Protein AF-A0A7C1Q1D0-F1 (afdb_monomer)

pLDDT: mean 92.56, std 9.44, range [46.84, 98.0]

Nearest PDB structures (foldseek):
  6fuw-assembly1_A  TM=4.292E-01  e=2.688E+00  Homo sapiens
  1dbh-assembly1_A  TM=3.523E-01  e=3.008E+00  Homo sapiens
  1xd4-assembly2_B  TM=3.523E-01  e=3.008E+00  Homo sapiens
  1qwq-assembly1_A  TM=2.875E-01  e=8.283E+00  Bos taurus

Mean predicted aligned error: 4.21 Å

Sequence (86 aa):
MRNRTIQYAIEQETGQVCSQVSGEIAIPILNYDCMQPENGYKLTYRLEKFDIFTTIGMKLKWTRKIPQEIKNQHRKFWGFKPLTNI

Structure (mmCIF, N/CA/C/O backbone):
data_AF-A0A7C1Q1D0-F1
#
_entry.id   AF-A0A7C1Q1D0-F1
#
loop_
_atom_site.group_PDB
_atom_site.id
_atom_site.type_symbol
_atom_site.label_atom_id
_atom_site.label_alt_id
_atom_site.label_comp_id
_atom_site.label_asym_id
_atom_site.label_entity_id
_atom_site.label_seq_id
_atom_site.pdbx_PDB_ins_code
_atom_site.Cartn_x
_atom_site.Cartn_y
_atom_site.Cartn_z
_atom_site.occupancy
_atom_site.B_iso_or_equiv
_atom_site.auth_seq_id
_atom_site.auth_comp_id
_atom_site.auth_asym_id
_atom_site.auth_atom_id
_atom_site.pdbx_PDB_model_num
ATOM 1 N N . MET A 1 1 ? 21.146 -6.276 -14.842 1.00 46.84 1 MET A N 1
ATOM 2 C CA . MET A 1 1 ? 19.746 -5.953 -14.477 1.00 46.84 1 MET A CA 1
ATOM 3 C C . MET A 1 1 ? 19.768 -5.228 -13.138 1.00 46.84 1 MET A C 1
ATOM 5 O O . MET A 1 1 ? 20.377 -5.752 -12.215 1.00 46.84 1 MET A O 1
ATOM 9 N N . ARG A 1 2 ? 19.196 -4.021 -13.015 1.00 52.44 2 ARG A N 1
ATOM 10 C CA . ARG A 1 2 ? 19.057 -3.374 -11.695 1.00 52.44 2 ARG A CA 1
ATOM 11 C C . ARG A 1 2 ? 18.111 -4.232 -10.854 1.00 52.44 2 ARG A C 1
ATOM 13 O O . ARG A 1 2 ? 16.991 -4.479 -11.291 1.00 52.44 2 ARG A O 1
ATOM 20 N N . ASN A 1 3 ? 18.554 -4.688 -9.684 1.00 65.12 3 ASN A N 1
ATOM 21 C CA . ASN A 1 3 ? 17.678 -5.361 -8.728 1.00 65.12 3 ASN A CA 1
ATOM 22 C C . ASN A 1 3 ? 16.543 -4.400 -8.3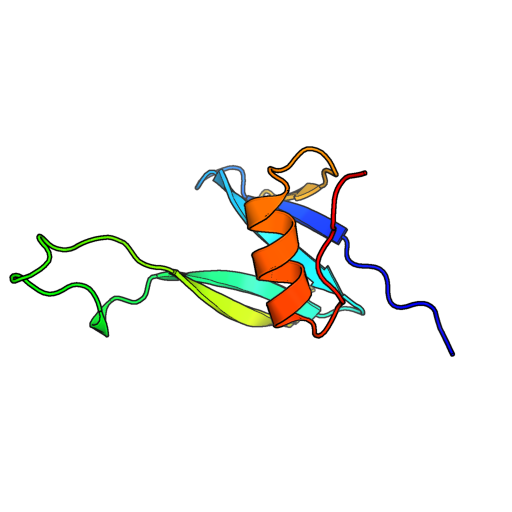55 1.00 65.12 3 ASN A C 1
ATOM 24 O O . ASN A 1 3 ? 16.754 -3.413 -7.651 1.00 65.12 3 ASN A O 1
ATOM 28 N N . ARG A 1 4 ? 15.344 -4.663 -8.880 1.00 86.69 4 ARG A N 1
ATOM 29 C CA . ARG A 1 4 ? 14.121 -3.967 -8.486 1.00 86.69 4 ARG A CA 1
ATOM 30 C C . ARG A 1 4 ? 13.803 -4.403 -7.056 1.00 86.69 4 ARG A C 1
ATOM 32 O O . ARG A 1 4 ? 13.582 -5.584 -6.814 1.00 86.69 4 ARG A O 1
ATOM 39 N N . THR A 1 5 ? 13.807 -3.466 -6.113 1.00 93.00 5 THR A N 1
ATOM 40 C CA . THR A 1 5 ? 13.469 -3.724 -4.705 1.00 93.00 5 THR A CA 1
ATOM 41 C C . THR A 1 5 ? 12.101 -3.134 -4.409 1.00 93.00 5 THR A C 1
ATOM 43 O O . THR A 1 5 ? 11.824 -2.005 -4.803 1.00 93.00 5 THR A O 1
ATOM 46 N N . ILE A 1 6 ? 11.263 -3.894 -3.706 1.00 96.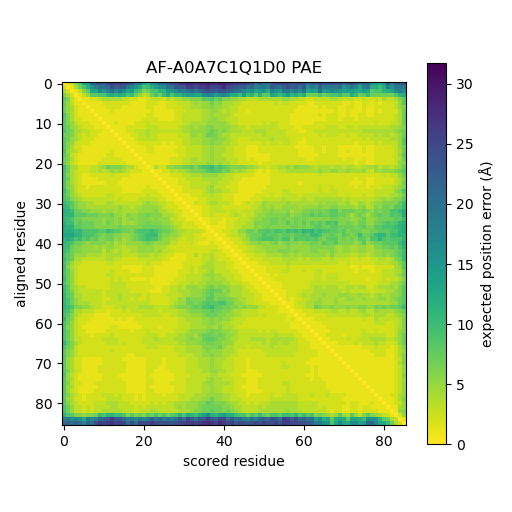56 6 ILE A N 1
ATOM 47 C CA . ILE A 1 6 ? 9.985 -3.410 -3.189 1.00 96.56 6 ILE A CA 1
ATOM 48 C C . ILE A 1 6 ? 10.178 -2.815 -1.794 1.00 96.56 6 ILE A C 1
ATOM 50 O O . ILE A 1 6 ? 10.739 -3.458 -0.902 1.00 96.56 6 ILE A O 1
ATOM 54 N N . GLN A 1 7 ? 9.717 -1.583 -1.612 1.00 97.19 7 GLN A N 1
ATOM 55 C CA . GLN A 1 7 ? 9.642 -0.910 -0.316 1.00 97.19 7 GLN A CA 1
ATOM 56 C C . GLN A 1 7 ? 8.179 -0.800 0.102 1.00 97.19 7 GLN A C 1
ATOM 58 O O . GLN A 1 7 ? 7.305 -0.728 -0.756 1.00 97.19 7 GLN A O 1
ATOM 63 N N . TYR A 1 8 ? 7.909 -0.795 1.405 1.00 98.00 8 TYR A N 1
ATOM 64 C CA . TYR A 1 8 ? 6.549 -0.704 1.932 1.00 98.00 8 TYR A CA 1
ATOM 65 C C . TYR A 1 8 ? 6.424 0.478 2.881 1.00 98.00 8 TYR A C 1
ATOM 67 O O . TYR A 1 8 ? 7.359 0.788 3.626 1.00 98.00 8 TYR A O 1
ATOM 75 N N . ALA A 1 9 ? 5.249 1.089 2.882 1.00 97.75 9 ALA A N 1
ATOM 76 C CA . ALA A 1 9 ? 4.872 2.138 3.810 1.00 97.75 9 ALA A CA 1
ATOM 77 C C . ALA A 1 9 ? 3.473 1.872 4.360 1.00 97.75 9 ALA A C 1
ATOM 79 O O . ALA A 1 9 ? 2.676 1.179 3.733 1.00 97.75 9 ALA A O 1
ATOM 80 N N . ILE A 1 10 ? 3.193 2.424 5.534 1.00 97.81 10 ILE A N 1
ATOM 81 C CA . ILE A 1 10 ? 1.848 2.517 6.095 1.00 97.81 10 ILE A CA 1
ATOM 82 C C . ILE A 1 10 ? 1.423 3.978 5.983 1.00 97.81 10 ILE A C 1
ATOM 84 O O . ILE A 1 10 ? 2.147 4.855 6.460 1.00 97.81 10 ILE A O 1
ATOM 88 N N . GLU A 1 11 ? 0.285 4.234 5.352 1.00 95.81 11 GLU A N 1
ATOM 89 C CA . GLU A 1 11 ? -0.371 5.538 5.383 1.00 95.81 11 GLU A CA 1
ATOM 90 C C . GLU A 1 11 ? -0.982 5.724 6.780 1.00 95.81 11 GLU A C 1
ATOM 92 O O . GLU A 1 11 ? -1.698 4.858 7.281 1.00 95.81 11 GLU A O 1
ATOM 97 N N . GLN A 1 12 ? -0.581 6.786 7.475 1.00 95.38 12 GLN A N 1
ATOM 98 C CA . GLN A 1 12 ? -0.808 6.916 8.913 1.00 95.38 12 GLN A CA 1
ATOM 99 C C . GLN A 1 12 ? -2.248 7.275 9.286 1.00 95.38 12 GLN A C 1
ATOM 101 O O . GLN A 1 12 ? -2.621 7.037 10.433 1.00 95.38 12 GLN A O 1
ATOM 106 N N . GLU A 1 13 ? -3.042 7.832 8.373 1.00 94.12 13 GLU A N 1
ATOM 107 C CA . GLU A 1 13 ? -4.422 8.243 8.658 1.00 94.12 13 GLU A CA 1
ATOM 108 C C . GLU A 1 13 ? -5.411 7.077 8.508 1.00 94.12 13 GLU A C 1
ATOM 110 O O . GLU A 1 13 ? -6.331 6.926 9.308 1.00 94.12 13 GLU A O 1
ATOM 115 N N . THR A 1 14 ? -5.179 6.201 7.536 1.00 92.50 14 THR A N 1
ATOM 116 C CA . THR A 1 14 ? -6.033 5.053 7.194 1.00 92.50 14 THR A CA 1
ATOM 117 C C . THR A 1 14 ? -5.473 3.718 7.682 1.00 92.50 14 THR A C 1
ATOM 119 O O . THR A 1 14 ? -6.190 2.719 7.722 1.00 92.50 14 THR A O 1
ATOM 122 N N . GLY A 1 15 ? -4.180 3.661 8.018 1.00 94.12 15 GLY A N 1
ATOM 123 C CA . GLY A 1 15 ? -3.473 2.419 8.339 1.00 94.12 15 GLY A CA 1
ATOM 124 C C . GLY A 1 15 ? -3.227 1.513 7.127 1.00 94.12 15 GLY A C 1
ATOM 125 O O . GLY A 1 15 ? -2.756 0.384 7.288 1.00 94.12 15 GLY A O 1
ATOM 126 N N . GLN A 1 16 ? -3.538 1.980 5.917 1.00 95.31 16 GLN A N 1
ATOM 127 C CA . GLN A 1 16 ? -3.397 1.200 4.696 1.00 95.31 16 GLN A CA 1
ATOM 128 C C . GLN A 1 16 ? -1.929 0.999 4.318 1.00 95.31 16 GLN A C 1
ATOM 130 O O . GLN A 1 16 ? -1.077 1.865 4.520 1.00 95.31 16 GLN A O 1
ATOM 135 N N . VAL A 1 17 ? -1.626 -0.166 3.747 1.00 97.62 17 VAL A N 1
ATOM 136 C CA . VAL A 1 17 ? -0.277 -0.486 3.282 1.00 97.62 17 VAL A CA 1
ATOM 137 C C . VAL A 1 17 ? -0.124 -0.068 1.825 1.00 97.62 17 VAL A C 1
ATOM 139 O O . VAL A 1 17 ? -0.882 -0.499 0.962 1.00 97.62 17 VAL A O 1
ATOM 142 N N . CYS A 1 18 ? 0.912 0.718 1.555 1.00 97.62 18 CYS A N 1
ATOM 143 C CA . CYS A 1 18 ? 1.363 1.075 0.218 1.00 97.62 18 CYS A CA 1
ATOM 144 C C . CYS A 1 18 ? 2.698 0.383 -0.080 1.00 97.62 18 CYS A C 1
ATOM 146 O O . CYS A 1 18 ? 3.436 -0.026 0.824 1.00 97.62 18 CYS A O 1
ATOM 148 N N . SER A 1 19 ? 3.058 0.280 -1.358 1.00 97.94 19 SER A N 1
ATOM 149 C CA . SER A 1 19 ? 4.375 -0.242 -1.746 1.00 97.94 19 SER A CA 1
ATOM 150 C C . SER A 1 19 ? 4.955 0.477 -2.947 1.00 97.94 19 SER A C 1
ATOM 152 O O . SER A 1 19 ? 4.217 0.744 -3.884 1.00 97.94 19 SER A O 1
ATOM 154 N N . GLN A 1 20 ? 6.261 0.705 -2.963 1.00 97.25 20 GLN A N 1
ATOM 155 C CA . GLN A 1 20 ? 6.956 1.410 -4.034 1.00 97.25 20 GLN A CA 1
ATOM 156 C C . GLN A 1 20 ? 7.943 0.498 -4.757 1.00 97.25 20 GLN A C 1
ATOM 158 O O . GLN A 1 20 ? 8.664 -0.284 -4.125 1.00 97.25 20 GLN A O 1
ATOM 163 N N . VAL A 1 21 ? 8.003 0.650 -6.082 1.00 96.88 21 VAL A N 1
ATOM 164 C CA . VAL A 1 21 ? 9.009 0.043 -6.958 1.00 96.88 21 VAL A CA 1
ATOM 165 C C . VAL A 1 21 ? 9.398 1.057 -8.040 1.00 96.88 21 VAL A C 1
ATOM 167 O O . VAL A 1 21 ? 8.566 1.477 -8.829 1.00 96.88 21 VAL A O 1
ATOM 170 N N . SER A 1 22 ? 10.683 1.416 -8.132 1.00 92.31 22 SER A N 1
ATOM 171 C CA . SER A 1 22 ? 11.240 2.213 -9.248 1.00 92.31 22 SER A CA 1
ATOM 172 C C . SER A 1 22 ? 10.529 3.547 -9.553 1.00 92.31 22 SER A C 1
ATOM 174 O O . SER A 1 22 ? 10.363 3.881 -10.719 1.00 92.31 22 SER A O 1
ATOM 176 N N . GLY A 1 23 ? 10.140 4.316 -8.532 1.00 92.06 23 GLY A N 1
ATOM 177 C CA . GLY A 1 23 ? 9.462 5.609 -8.729 1.00 92.06 23 GLY A CA 1
ATOM 178 C C . GLY A 1 23 ? 7.950 5.506 -8.951 1.00 92.06 23 GLY A C 1
ATOM 179 O O . GLY A 1 23 ? 7.283 6.527 -9.020 1.00 92.06 23 GLY A O 1
ATOM 180 N N . GLU A 1 24 ? 7.398 4.295 -8.979 1.00 97.12 24 GLU A N 1
ATOM 181 C CA . GLU A 1 24 ? 5.956 4.055 -8.954 1.00 97.12 24 GLU A CA 1
ATOM 182 C C . GLU A 1 24 ? 5.534 3.606 -7.549 1.00 97.12 24 GLU A C 1
ATOM 184 O O . GLU A 1 24 ? 6.288 2.906 -6.858 1.00 97.12 24 GLU A O 1
ATOM 189 N N . ILE A 1 25 ? 4.314 3.950 -7.142 1.00 97.69 25 ILE A N 1
ATOM 190 C CA . ILE A 1 25 ? 3.695 3.482 -5.902 1.00 97.69 25 ILE A CA 1
ATOM 191 C C . ILE A 1 25 ? 2.393 2.732 -6.187 1.00 97.69 25 ILE A C 1
ATOM 193 O O . ILE A 1 25 ? 1.627 3.094 -7.071 1.00 97.69 25 ILE A O 1
ATOM 197 N N . ALA A 1 26 ? 2.154 1.665 -5.430 1.00 97.94 26 ALA A N 1
ATOM 198 C CA . ALA A 1 26 ? 0.901 0.938 -5.386 1.00 97.94 26 ALA A CA 1
ATOM 199 C C . ALA A 1 26 ? 0.145 1.365 -4.135 1.00 97.94 26 ALA A C 1
ATOM 201 O O . ALA A 1 26 ? 0.662 1.182 -3.024 1.00 97.94 26 ALA A O 1
ATOM 202 N N . ILE A 1 27 ? -1.053 1.904 -4.335 1.00 96.38 27 ILE A N 1
ATOM 203 C CA . ILE A 1 27 ? -1.942 2.391 -3.280 1.00 96.38 27 ILE A CA 1
ATOM 204 C C . ILE A 1 27 ? -3.230 1.556 -3.323 1.00 96.38 27 ILE A C 1
ATOM 206 O O . ILE A 1 27 ? -3.716 1.253 -4.417 1.00 96.38 27 ILE A O 1
ATOM 210 N N . PRO A 1 28 ? -3.775 1.139 -2.170 1.00 96.00 28 PRO A N 1
ATOM 211 C CA . PRO A 1 28 ? -5.074 0.485 -2.116 1.00 96.00 28 PRO A CA 1
ATOM 212 C C . PRO A 1 28 ? -6.201 1.491 -2.368 1.00 96.00 28 PRO A C 1
ATOM 214 O O . PRO A 1 28 ? -6.352 2.478 -1.656 1.00 96.00 28 PRO A O 1
ATOM 217 N N . ILE A 1 29 ? -7.018 1.205 -3.375 1.00 94.19 29 ILE A N 1
ATOM 218 C CA . ILE A 1 29 ? -8.201 1.970 -3.757 1.00 94.19 29 ILE A CA 1
ATOM 219 C C . ILE A 1 29 ? -9.436 1.151 -3.400 1.00 94.19 29 ILE A C 1
ATOM 221 O O . ILE A 1 29 ? -9.502 -0.050 -3.682 1.00 94.19 29 ILE A O 1
ATOM 225 N N . LEU A 1 30 ? -10.404 1.793 -2.747 1.00 93.50 30 LEU A N 1
ATOM 226 C CA . LEU A 1 30 ? -11.664 1.159 -2.375 1.00 93.50 30 LEU A CA 1
ATOM 227 C C . LEU A 1 30 ? -12.479 0.831 -3.635 1.00 93.50 30 LEU A C 1
ATOM 229 O O . LEU A 1 30 ? -12.702 1.687 -4.489 1.00 93.50 30 LEU A O 1
ATOM 233 N N . ASN A 1 31 ? -12.943 -0.411 -3.743 1.00 93.25 31 ASN A N 1
ATOM 234 C CA . ASN A 1 31 ? -13.787 -0.865 -4.844 1.00 93.25 31 ASN A CA 1
ATOM 235 C C . ASN A 1 31 ? -15.258 -0.590 -4.530 1.00 93.25 31 ASN A C 1
ATOM 237 O O . ASN A 1 31 ? -15.980 -1.503 -4.125 1.00 93.25 31 ASN A O 1
ATOM 241 N N . TYR A 1 32 ? -15.702 0.651 -4.731 1.00 90.38 32 TYR A N 1
ATOM 242 C CA . TYR A 1 32 ? -17.105 1.028 -4.521 1.00 90.38 32 TYR A CA 1
ATOM 243 C C . TYR A 1 32 ? -18.073 0.150 -5.324 1.00 90.38 32 TYR A C 1
ATOM 245 O O . TYR A 1 32 ? -19.071 -0.306 -4.779 1.00 90.38 32 TYR A O 1
ATOM 253 N N . ASP A 1 33 ? -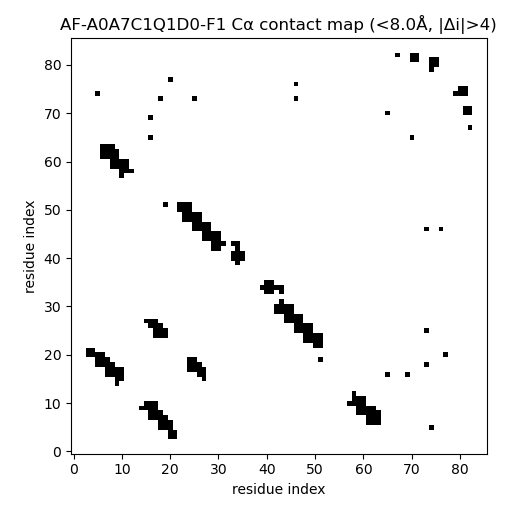17.725 -0.198 -6.564 1.00 89.69 33 ASP A N 1
ATOM 254 C CA . ASP A 1 33 ? -18.568 -1.041 -7.427 1.00 89.69 33 ASP A CA 1
ATOM 255 C C . ASP A 1 33 ? -18.778 -2.461 -6.872 1.00 89.69 33 ASP A C 1
ATOM 257 O O . ASP A 1 33 ? -19.748 -3.136 -7.208 1.00 89.69 33 ASP A O 1
ATOM 261 N N . CYS A 1 34 ? -17.880 -2.936 -6.006 1.00 89.25 34 CYS A N 1
ATOM 262 C CA . CYS A 1 34 ? -17.990 -4.248 -5.367 1.00 89.25 34 CYS A CA 1
ATOM 263 C C . CYS A 1 34 ? -18.735 -4.201 -4.022 1.00 89.25 34 CYS A C 1
ATOM 265 O O . CYS A 1 34 ? -18.953 -5.251 -3.409 1.00 89.25 34 CYS A O 1
ATOM 267 N N . MET A 1 35 ? -19.110 -3.013 -3.542 1.00 92.31 35 MET A N 1
ATOM 268 C CA . MET A 1 35 ? -19.887 -2.834 -2.317 1.00 92.31 35 MET A CA 1
ATOM 269 C C . MET A 1 35 ? -21.372 -2.945 -2.653 1.00 92.31 35 MET A C 1
ATOM 271 O O . MET A 1 35 ? -22.002 -1.977 -3.064 1.00 92.31 35 MET A O 1
ATOM 275 N N . GLN A 1 36 ? -21.918 -4.146 -2.490 1.00 91.25 36 GLN A N 1
ATOM 276 C CA . GLN A 1 36 ? -23.289 -4.469 -2.877 1.00 91.25 36 GLN A CA 1
ATOM 277 C C . GLN A 1 36 ? -24.112 -4.885 -1.643 1.00 91.25 36 GLN A C 1
ATOM 279 O O . GLN A 1 36 ? -23.535 -5.411 -0.681 1.00 91.25 36 GLN A O 1
ATOM 284 N N . PRO A 1 37 ? -25.444 -4.680 -1.627 1.00 93.88 37 PRO A N 1
A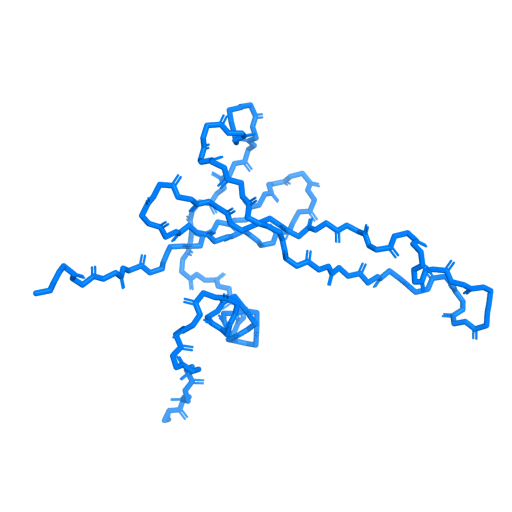TOM 285 C CA . PRO A 1 37 ? -26.286 -5.056 -0.490 1.00 93.88 37 PRO A CA 1
ATOM 286 C C . PRO A 1 37 ? -26.150 -6.535 -0.092 1.00 93.88 37 PRO A C 1
ATOM 288 O O . PRO A 1 37 ? -26.152 -6.863 1.093 1.00 93.88 37 PRO A O 1
ATOM 291 N N . GLU A 1 38 ? -25.954 -7.427 -1.066 1.00 94.62 38 GLU A N 1
ATOM 292 C CA . GLU A 1 38 ? -25.896 -8.883 -0.879 1.00 94.62 38 GLU A CA 1
ATOM 293 C C . GLU A 1 38 ? -24.674 -9.334 -0.070 1.00 94.62 38 GLU A C 1
ATOM 295 O O . GLU A 1 38 ? -24.699 -10.399 0.545 1.00 94.62 38 GLU A O 1
ATOM 300 N N . ASN A 1 39 ? -23.600 -8.537 -0.051 1.00 91.25 39 ASN A N 1
ATOM 301 C CA . ASN A 1 39 ? -22.397 -8.821 0.735 1.00 91.25 39 ASN A CA 1
ATOM 302 C C . ASN A 1 39 ? -22.288 -7.968 2.008 1.00 91.25 39 ASN A C 1
ATOM 304 O O . ASN A 1 39 ? -21.229 -7.949 2.640 1.00 91.25 39 ASN A O 1
ATOM 308 N N . GLY A 1 40 ? -23.366 -7.264 2.374 1.00 92.94 40 GLY A N 1
ATOM 309 C CA . GLY A 1 40 ? -23.389 -6.363 3.522 1.00 92.94 40 GLY A CA 1
ATOM 310 C C . GLY A 1 40 ? -22.459 -5.161 3.357 1.00 92.94 40 GLY A C 1
ATOM 311 O O . GLY A 1 40 ? -21.898 -4.699 4.348 1.00 92.94 40 GLY A O 1
ATOM 312 N N . TYR A 1 41 ? -22.259 -4.683 2.121 1.00 91.75 41 TYR A N 1
ATOM 313 C CA . TYR A 1 41 ? -21.348 -3.579 1.791 1.00 91.75 41 TYR A CA 1
ATOM 314 C C . TYR A 1 41 ? -19.904 -3.826 2.243 1.00 91.75 41 TYR A C 1
ATOM 316 O O . TYR A 1 41 ? -19.218 -2.933 2.750 1.00 91.75 41 TYR A O 1
ATOM 324 N N . LYS A 1 42 ? -19.422 -5.059 2.067 1.00 93.31 42 LYS A N 1
ATOM 325 C CA . LYS A 1 42 ? -18.066 -5.444 2.460 1.00 93.31 42 LYS A CA 1
ATOM 326 C C . LYS A 1 42 ? -17.028 -4.556 1.766 1.00 93.31 42 LYS A C 1
ATOM 328 O O . LYS A 1 42 ? -16.937 -4.527 0.540 1.00 93.31 42 LYS A O 1
ATOM 333 N N . LEU A 1 43 ? -16.187 -3.895 2.563 1.00 91.00 43 LEU A N 1
ATOM 334 C CA . LEU A 1 43 ? -15.070 -3.095 2.060 1.00 91.00 43 LEU A CA 1
ATOM 335 C C . LEU A 1 43 ? -14.045 -4.008 1.383 1.00 91.00 43 LEU A C 1
ATOM 337 O O . LEU A 1 43 ? -13.463 -4.897 2.011 1.00 91.00 43 LEU A O 1
ATOM 341 N N . THR A 1 44 ? -13.817 -3.782 0.094 1.00 91.50 44 THR A N 1
ATOM 342 C CA . THR A 1 44 ? -12.788 -4.481 -0.677 1.00 91.50 44 THR A CA 1
ATOM 343 C C . THR A 1 44 ? -11.896 -3.466 -1.367 1.00 91.50 44 THR A C 1
ATOM 345 O O . THR A 1 44 ? -12.359 -2.413 -1.796 1.00 91.50 44 THR A O 1
ATOM 348 N N . TYR A 1 45 ? -10.609 -3.780 -1.467 1.00 92.56 45 TYR A N 1
ATOM 349 C CA . TYR A 1 45 ? -9.614 -2.881 -2.035 1.00 92.56 45 TYR A CA 1
ATOM 350 C C . TYR A 1 45 ? -8.909 -3.557 -3.202 1.00 92.56 45 TYR A C 1
ATOM 352 O O . TYR A 1 45 ? -8.637 -4.760 -3.163 1.00 92.56 45 TYR A O 1
ATOM 360 N N . ARG A 1 46 ? -8.579 -2.774 -4.226 1.00 94.69 46 ARG A N 1
ATOM 361 C CA . ARG A 1 46 ? -7.631 -3.159 -5.277 1.00 94.69 46 ARG A CA 1
ATOM 362 C C . ARG A 1 46 ? -6.388 -2.291 -5.180 1.00 94.69 46 ARG A C 1
ATOM 364 O O . ARG A 1 46 ? -6.461 -1.160 -4.721 1.00 94.69 46 ARG A O 1
ATOM 371 N N . LEU A 1 47 ? -5.249 -2.809 -5.620 1.00 97.12 47 LEU A N 1
ATOM 372 C CA . LEU A 1 47 ? -4.044 -1.997 -5.758 1.00 97.12 47 LEU A CA 1
ATOM 373 C C . LEU A 1 47 ? -4.060 -1.302 -7.118 1.00 97.12 47 LEU A C 1
ATOM 375 O O . LEU A 1 47 ? -4.316 -1.947 -8.134 1.00 97.12 47 LEU A O 1
ATOM 379 N N . GLU A 1 48 ? -3.748 -0.012 -7.133 1.00 97.12 48 GLU A N 1
ATOM 380 C CA . GLU A 1 48 ? -3.534 0.762 -8.356 1.00 97.12 48 GLU A CA 1
ATOM 381 C C . GLU A 1 48 ? -2.151 1.402 -8.353 1.00 97.12 48 GLU A C 1
ATOM 383 O O . GLU A 1 48 ? -1.608 1.719 -7.292 1.00 97.12 48 GLU A O 1
ATOM 388 N N . LYS A 1 49 ? -1.569 1.548 -9.549 1.00 97.44 49 LYS A N 1
ATOM 389 C CA . LYS A 1 49 ? -0.264 2.18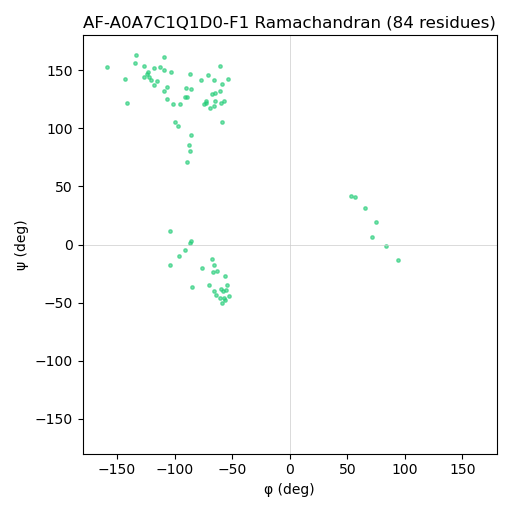4 -9.734 1.00 97.44 49 LYS A CA 1
ATOM 390 C C . LYS A 1 49 ? -0.432 3.673 -9.960 1.00 97.44 49 LYS A C 1
ATOM 392 O O . LYS A 1 49 ? -1.207 4.084 -10.817 1.00 97.44 49 LYS A O 1
ATOM 397 N N . PHE A 1 50 ? 0.400 4.436 -9.276 1.00 96.75 50 PHE A N 1
ATOM 398 C CA . PHE A 1 50 ? 0.549 5.867 -9.459 1.00 96.75 50 PHE A CA 1
ATOM 399 C C . PHE A 1 50 ? 2.032 6.230 -9.529 1.00 96.75 50 PHE A C 1
ATOM 401 O O . PHE A 1 50 ? 2.902 5.456 -9.115 1.00 96.75 50 PHE A O 1
ATOM 408 N N . ASP A 1 51 ? 2.318 7.421 -10.040 1.00 96.56 51 ASP A N 1
ATOM 409 C CA . ASP A 1 51 ? 3.635 8.029 -9.890 1.00 96.56 51 ASP A CA 1
ATOM 410 C C . ASP A 1 51 ? 3.893 8.342 -8.403 1.00 96.56 51 ASP A C 1
ATOM 412 O O . ASP A 1 51 ? 2.981 8.751 -7.690 1.00 96.56 51 ASP A O 1
ATOM 416 N N . ILE A 1 52 ? 5.118 8.158 -7.902 1.00 93.56 52 ILE A N 1
ATOM 417 C CA . ILE A 1 52 ? 5.447 8.440 -6.495 1.00 93.56 52 ILE A CA 1
ATOM 418 C C . ILE A 1 52 ? 5.127 9.886 -6.081 1.00 93.56 52 ILE A C 1
ATOM 420 O O . ILE A 1 52 ? 4.834 10.133 -4.915 1.00 93.56 52 ILE A O 1
ATOM 424 N N . PHE A 1 53 ? 5.128 10.848 -7.007 1.00 94.12 53 PHE A N 1
ATOM 425 C CA . PHE A 1 53 ? 4.770 12.233 -6.706 1.00 94.12 53 PHE A CA 1
ATOM 426 C C . PHE A 1 53 ? 3.299 12.403 -6.302 1.00 94.12 53 PHE A C 1
ATOM 428 O O . PHE A 1 53 ? 2.973 13.389 -5.641 1.00 94.12 53 PHE A O 1
ATOM 435 N N . THR A 1 54 ? 2.414 11.438 -6.584 1.00 91.62 54 THR A N 1
ATOM 436 C CA . THR A 1 54 ? 1.032 11.484 -6.073 1.00 91.62 54 THR A CA 1
ATOM 437 C C . THR A 1 54 ? 0.957 11.325 -4.557 1.00 91.62 54 THR A C 1
ATOM 439 O O . THR A 1 54 ? -0.087 11.599 -3.974 1.00 91.62 54 THR A O 1
ATOM 442 N N . THR A 1 55 ? 2.045 10.910 -3.893 1.00 90.75 55 THR A N 1
ATOM 443 C CA . THR A 1 55 ? 2.088 10.797 -2.429 1.00 90.75 55 THR A CA 1
ATOM 444 C C . THR A 1 55 ? 2.486 12.085 -1.723 1.00 90.75 55 THR A C 1
ATOM 446 O O . THR A 1 55 ? 2.627 12.085 -0.499 1.00 90.75 55 THR A O 1
ATOM 449 N N . ILE A 1 56 ? 2.732 13.176 -2.453 1.00 91.62 56 ILE A N 1
ATOM 450 C CA . ILE A 1 56 ? 3.029 14.474 -1.841 1.00 91.62 56 ILE A CA 1
ATOM 451 C C . ILE A 1 56 ? 1.832 14.885 -0.972 1.00 91.62 56 ILE A C 1
ATOM 453 O O . ILE A 1 56 ? 0.706 14.972 -1.448 1.00 91.62 56 ILE A O 1
ATOM 457 N N . GLY A 1 57 ? 2.083 15.113 0.319 1.00 91.31 57 GLY A N 1
ATOM 458 C CA . GLY A 1 57 ? 1.049 15.426 1.312 1.00 91.31 57 GLY A CA 1
ATOM 459 C C . GLY A 1 57 ? 0.516 14.218 2.091 1.00 91.31 57 GLY A C 1
ATOM 460 O O . GLY A 1 57 ? -0.095 14.410 3.139 1.00 91.31 57 GLY A O 1
ATOM 461 N N . MET A 1 58 ? 0.800 12.983 1.661 1.00 93.88 58 MET A N 1
ATOM 462 C CA . MET A 1 58 ? 0.454 11.783 2.430 1.00 93.88 58 MET A CA 1
ATOM 463 C C . MET A 1 58 ? 1.430 11.568 3.592 1.00 93.88 58 MET A C 1
ATOM 465 O O . MET A 1 58 ? 2.648 11.715 3.448 1.00 93.88 58 MET A O 1
ATOM 469 N N . LYS A 1 59 ? 0.916 11.126 4.743 1.00 96.62 59 LYS A N 1
ATOM 470 C CA . LYS A 1 59 ? 1.739 10.753 5.901 1.00 96.62 59 LYS A CA 1
ATOM 471 C C . LYS A 1 59 ? 2.148 9.288 5.796 1.00 96.62 59 LYS A C 1
ATOM 473 O O . LYS A 1 59 ? 1.491 8.401 6.331 1.00 96.62 59 LYS A O 1
ATOM 478 N N . LEU A 1 60 ? 3.238 9.021 5.079 1.00 96.50 60 LEU A N 1
ATOM 479 C CA . LEU A 1 60 ? 3.747 7.663 4.873 1.00 96.50 60 LEU A CA 1
ATOM 480 C C . LEU A 1 60 ? 4.836 7.294 5.888 1.00 96.50 60 LEU A C 1
ATOM 482 O O . LEU A 1 60 ? 5.913 7.888 5.924 1.00 96.50 60 LEU A O 1
ATOM 486 N N . LYS A 1 61 ? 4.599 6.229 6.658 1.00 97.56 61 LYS A N 1
ATOM 487 C CA . LYS A 1 61 ? 5.606 5.593 7.514 1.00 97.56 61 LYS A CA 1
ATOM 488 C C . LYS A 1 61 ? 6.216 4.382 6.813 1.00 97.56 61 LYS A C 1
ATOM 490 O O . LYS A 1 61 ? 5.634 3.298 6.808 1.00 97.56 61 LYS A O 1
ATOM 495 N N . TRP A 1 62 ? 7.420 4.541 6.270 1.00 96.75 62 TRP A N 1
ATOM 496 C CA . TRP A 1 62 ? 8.177 3.449 5.650 1.00 96.75 62 TRP A CA 1
ATOM 497 C C . TRP A 1 62 ? 8.572 2.378 6.669 1.00 96.75 62 TRP A C 1
ATOM 499 O O . TRP A 1 62 ? 9.104 2.673 7.740 1.00 96.75 62 TRP A O 1
ATOM 509 N N . THR A 1 63 ? 8.311 1.110 6.353 1.00 97.50 63 THR A N 1
ATOM 510 C CA . THR A 1 63 ? 8.553 0.001 7.281 1.00 97.50 63 THR A CA 1
ATOM 511 C C . THR A 1 63 ? 8.690 -1.339 6.564 1.00 97.50 63 THR A C 1
ATOM 513 O O . THR A 1 63 ? 8.114 -1.579 5.510 1.00 97.50 63 THR A O 1
ATOM 516 N N . ARG A 1 64 ? 9.436 -2.268 7.170 1.00 95.12 64 ARG A N 1
ATOM 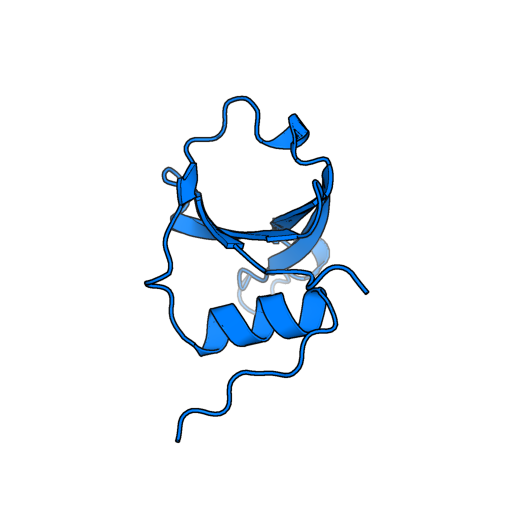517 C CA . ARG A 1 64 ? 9.462 -3.689 6.768 1.00 95.12 64 ARG A CA 1
ATOM 518 C C . ARG A 1 64 ? 8.508 -4.552 7.602 1.00 95.12 64 ARG A C 1
ATOM 520 O O . ARG A 1 64 ? 8.316 -5.728 7.282 1.00 95.12 64 ARG A O 1
ATOM 527 N N . LYS A 1 65 ? 7.948 -3.991 8.678 1.00 94.81 65 LYS A N 1
ATOM 528 C CA . LYS A 1 65 ? 7.096 -4.672 9.661 1.00 94.81 65 LYS A CA 1
ATOM 529 C C . LYS A 1 65 ? 5.627 -4.595 9.234 1.00 94.81 65 LYS A C 1
ATOM 531 O O . LYS A 1 65 ? 4.850 -3.857 9.823 1.00 94.81 65 LYS A O 1
ATOM 536 N N . ILE A 1 66 ? 5.283 -5.339 8.188 1.00 95.19 66 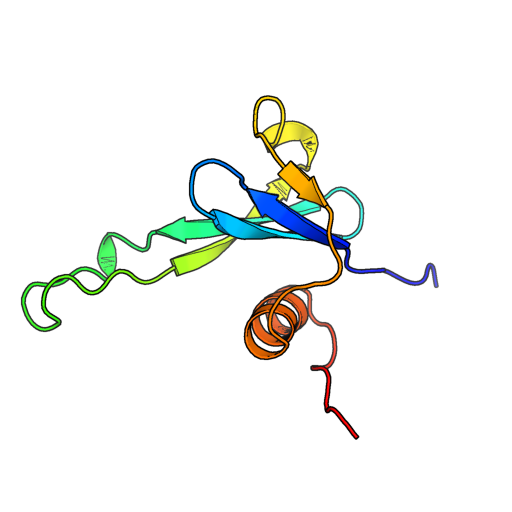ILE A N 1
ATOM 537 C CA . ILE A 1 66 ? 3.899 -5.576 7.755 1.00 95.19 66 ILE A CA 1
ATOM 538 C C . ILE A 1 66 ? 3.659 -7.090 7.634 1.00 95.19 66 ILE A C 1
ATOM 540 O O . ILE A 1 66 ? 4.635 -7.822 7.397 1.00 95.19 66 ILE A O 1
ATOM 544 N N . PRO A 1 67 ? 2.410 -7.570 7.785 1.00 95.12 67 PRO A N 1
ATOM 545 C CA . PRO A 1 67 ? 2.084 -8.986 7.649 1.00 95.12 67 PRO A CA 1
ATOM 546 C C . PRO A 1 67 ? 2.561 -9.566 6.315 1.00 95.12 67 PRO A C 1
ATOM 548 O O . PRO A 1 67 ? 2.494 -8.907 5.274 1.00 95.12 67 PRO A O 1
ATOM 551 N N . GLN A 1 68 ? 3.042 -10.812 6.335 1.00 95.50 68 GLN A N 1
ATOM 552 C CA . GLN A 1 68 ? 3.529 -11.480 5.125 1.00 95.50 68 GLN A CA 1
ATOM 553 C C . GLN A 1 68 ? 2.449 -11.593 4.051 1.00 95.50 68 GLN A C 1
ATOM 555 O O . GLN A 1 68 ? 2.747 -11.424 2.873 1.00 95.50 68 GLN A O 1
ATOM 560 N N . GLU A 1 69 ? 1.208 -11.862 4.445 1.00 95.62 69 GLU A N 1
ATOM 561 C CA . GLU A 1 69 ? 0.090 -11.951 3.511 1.00 95.62 69 GLU A CA 1
ATOM 562 C C . GLU A 1 69 ? -0.048 -10.664 2.687 1.00 95.62 69 GLU A C 1
ATOM 564 O O . GLU A 1 69 ? -0.055 -10.717 1.457 1.00 95.62 69 GLU A O 1
ATOM 569 N N . ILE A 1 70 ? -0.008 -9.502 3.347 1.00 96.00 70 ILE A N 1
ATOM 570 C CA . ILE A 1 70 ? -0.045 -8.201 2.672 1.00 96.00 70 ILE A CA 1
ATOM 571 C C . ILE A 1 70 ? 1.200 -8.005 1.799 1.00 96.00 70 ILE A C 1
ATOM 573 O O . ILE A 1 70 ? 1.079 -7.620 0.636 1.00 96.00 70 ILE A O 1
ATOM 577 N N . LYS A 1 71 ? 2.406 -8.354 2.281 1.00 96.75 71 LYS A N 1
ATOM 578 C CA . LYS A 1 71 ? 3.613 -8.334 1.424 1.00 96.75 71 LYS A CA 1
ATOM 579 C C . LYS A 1 71 ? 3.394 -9.138 0.151 1.00 96.75 71 LYS A C 1
ATOM 581 O O . LYS A 1 71 ? 3.767 -8.682 -0.922 1.00 96.75 71 LYS A O 1
ATOM 586 N N . ASN A 1 72 ? 2.796 -10.318 0.254 1.00 97.12 72 ASN A N 1
ATOM 587 C CA . ASN A 1 72 ? 2.582 -11.207 -0.879 1.00 97.12 72 ASN A CA 1
ATOM 588 C C . ASN A 1 72 ? 1.530 -10.675 -1.855 1.00 97.12 72 ASN A C 1
ATOM 590 O O . ASN A 1 72 ? 1.733 -10.813 -3.061 1.00 97.12 72 ASN A O 1
ATOM 594 N N . GLN A 1 73 ? 0.482 -10.002 -1.374 1.00 96.62 73 GLN A N 1
ATOM 595 C CA . GLN A 1 73 ? -0.475 -9.290 -2.231 1.00 96.62 73 GLN A CA 1
ATOM 596 C C . GLN A 1 73 ? 0.229 -8.213 -3.071 1.00 96.62 73 GLN A C 1
ATOM 598 O O . GLN A 1 73 ? 0.136 -8.220 -4.300 1.00 96.62 73 GLN A O 1
ATOM 603 N N . HIS A 1 74 ? 1.026 -7.354 -2.433 1.00 97.56 74 HIS A N 1
ATOM 604 C CA . HIS A 1 74 ? 1.796 -6.317 -3.125 1.00 97.56 74 HIS A CA 1
ATOM 605 C C . HIS A 1 74 ? 2.886 -6.902 -4.037 1.00 97.56 74 HIS A C 1
ATOM 607 O O . HIS A 1 74 ? 3.081 -6.440 -5.158 1.00 97.56 74 HIS A O 1
ATOM 613 N N . ARG A 1 75 ? 3.591 -7.957 -3.611 1.00 97.25 75 ARG A N 1
ATOM 614 C CA . ARG A 1 75 ? 4.589 -8.643 -4.449 1.00 97.25 75 ARG A CA 1
ATOM 615 C C . ARG A 1 75 ? 3.957 -9.211 -5.708 1.00 97.25 75 ARG A C 1
ATOM 617 O O . ARG A 1 75 ? 4.488 -8.969 -6.786 1.00 97.25 75 ARG A O 1
ATOM 624 N N . LYS A 1 76 ? 2.812 -9.888 -5.584 1.00 97.12 76 LYS A N 1
ATOM 625 C CA . LYS A 1 76 ? 2.048 -10.389 -6.731 1.00 97.12 76 LYS A CA 1
ATOM 626 C C . LYS A 1 76 ? 1.673 -9.249 -7.677 1.00 97.12 76 LYS A C 1
ATOM 628 O O . LYS A 1 76 ? 1.901 -9.375 -8.875 1.00 97.12 76 LYS A O 1
ATOM 633 N N . PHE A 1 77 ? 1.178 -8.130 -7.145 1.00 97.56 77 PHE A N 1
ATOM 634 C CA . PHE A 1 77 ? 0.834 -6.943 -7.934 1.00 97.56 77 PHE A CA 1
ATOM 635 C C . PHE A 1 77 ? 2.019 -6.388 -8.742 1.00 97.56 77 PHE A C 1
ATOM 637 O O . PHE A 1 77 ? 1.874 -6.029 -9.908 1.00 97.56 77 PHE A O 1
ATOM 644 N N . TRP A 1 78 ? 3.217 -6.380 -8.157 1.00 96.75 78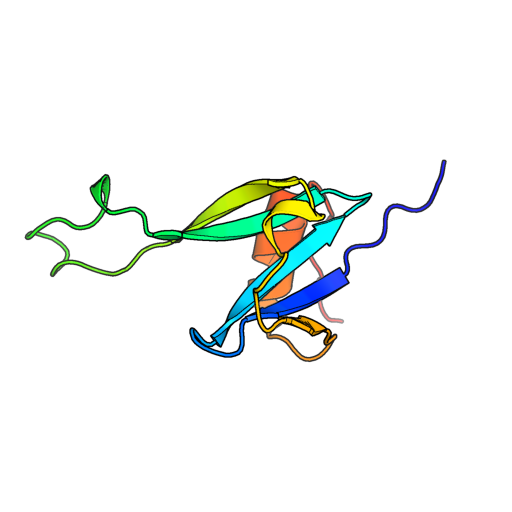 TRP A N 1
ATOM 645 C CA . TRP A 1 78 ? 4.440 -5.931 -8.828 1.00 96.75 78 TRP A CA 1
ATOM 646 C C . TRP A 1 78 ? 5.151 -7.006 -9.667 1.00 96.75 78 TRP A C 1
ATOM 648 O O . TRP A 1 78 ? 6.226 -6.736 -10.203 1.00 96.75 78 TRP A O 1
ATOM 658 N N . GLY A 1 79 ? 4.600 -8.219 -9.774 1.00 96.06 79 GLY A N 1
ATOM 659 C CA . GLY A 1 79 ? 5.221 -9.327 -10.510 1.00 96.06 79 GLY A CA 1
ATOM 660 C C . GLY A 1 79 ? 6.411 -9.986 -9.796 1.00 96.06 79 GLY A C 1
ATOM 661 O O . GLY A 1 79 ? 7.226 -10.656 -10.426 1.00 96.06 79 GLY A O 1
ATOM 662 N N . PHE A 1 80 ? 6.537 -9.812 -8.480 1.00 95.19 80 PHE A N 1
ATOM 663 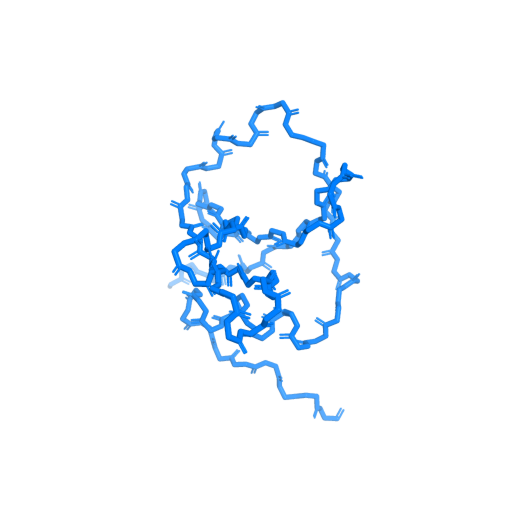C CA . PHE A 1 80 ? 7.532 -10.494 -7.655 1.00 95.19 80 PHE A CA 1
ATOM 664 C C . PHE A 1 80 ? 7.011 -11.851 -7.177 1.00 95.19 80 PHE A C 1
ATOM 666 O O . PHE A 1 80 ? 5.838 -12.003 -6.834 1.00 95.19 80 PHE A O 1
ATOM 673 N N . LYS A 1 81 ? 7.915 -12.828 -7.044 1.00 95.12 81 LYS A N 1
ATOM 674 C CA . LYS A 1 81 ? 7.602 -14.120 -6.410 1.00 95.12 81 LYS A CA 1
ATOM 675 C C . LYS A 1 81 ? 7.129 -13.909 -4.965 1.00 95.12 81 LYS A C 1
ATOM 677 O O . LYS A 1 81 ? 7.757 -13.106 -4.272 1.00 95.12 81 LYS A O 1
ATOM 682 N N . PRO A 1 82 ? 6.090 -14.602 -4.475 1.00 95.56 82 PRO A N 1
ATOM 683 C CA . PRO A 1 82 ? 5.665 -14.484 -3.082 1.00 95.56 82 PRO A CA 1
ATOM 684 C C . PRO A 1 82 ? 6.788 -14.897 -2.122 1.00 95.56 82 PRO A C 1
ATOM 686 O O . PRO A 1 82 ? 7.679 -15.667 -2.472 1.00 95.56 82 PRO A O 1
ATOM 689 N N . LEU A 1 83 ? 6.752 -14.352 -0.911 1.00 93.31 83 LEU A N 1
ATOM 690 C CA . LEU A 1 83 ? 7.551 -14.828 0.206 1.00 93.31 83 LEU A CA 1
ATOM 691 C C . LEU A 1 83 ? 6.934 -16.133 0.700 1.00 93.31 83 LEU A C 1
ATOM 693 O O . LEU A 1 83 ? 5.768 -16.170 1.098 1.00 93.31 83 LEU A O 1
ATOM 697 N N . THR A 1 84 ? 7.727 -17.187 0.660 1.00 87.50 84 THR A N 1
ATOM 698 C CA . THR A 1 84 ? 7.481 -18.447 1.348 1.00 87.50 84 THR A CA 1
ATOM 699 C C . THR A 1 84 ? 8.344 -18.383 2.596 1.00 87.50 84 THR A C 1
ATOM 701 O O . THR A 1 84 ? 9.568 -18.428 2.479 1.00 87.50 84 THR A O 1
ATOM 704 N N . ASN A 1 85 ? 7.755 -18.171 3.772 1.00 68.81 85 ASN A N 1
ATOM 705 C CA . ASN A 1 85 ? 8.552 -18.354 4.983 1.00 68.81 85 ASN A CA 1
ATOM 706 C C . ASN A 1 85 ? 9.024 -19.815 5.019 1.00 68.81 85 ASN A C 1
ATOM 708 O O . ASN A 1 85 ? 8.225 -20.716 4.756 1.00 68.81 85 ASN A O 1
ATOM 712 N N . ILE A 1 86 ? 10.322 -19.985 5.270 1.00 51.31 86 ILE A N 1
ATOM 713 C CA . ILE A 1 86 ? 10.946 -21.207 5.787 1.00 51.31 86 ILE A CA 1
ATOM 714 C C . ILE A 1 86 ? 10.708 -21.208 7.296 1.00 51.31 86 ILE A C 1
ATOM 716 O O . ILE A 1 86 ? 10.787 -20.098 7.878 1.00 51.31 86 ILE A O 1
#

Secondary structure (DSSP, 8-state):
------EEEEETTT--EEEEETTEEEEEEE-GGG--GGGTS---EEEEEEEGGGGTT--EEE-S-S-HHHHHHHHHHTTPPPP---

Foldseek 3Di:
DPPWDKWWWQQPPPRFIKIDTPQKIWGWDWDQVPQDVVVVRDTDTDTDIDGNVVCVVTDIGIDPPDDLVVVQNVCVVVVHDRDDDD

Solvent-accessible surface area (backbone atoms only — not comparable to full-atom values): 5366 Å² total; per-residue (Å²): 131,84,84,85,59,82,46,38,26,32,33,69,91,80,65,46,67,31,38,36,48,93,67,32,28,36,43,70,41,75,40,65,92,69,42,37,81,94,65,70,51,48,90,47,70,45,77,44,84,42,57,47,75,76,49,71,89,58,59,67,49,74,50,86,90,63,61,66,68,59,52,31,55,53,26,49,74,74,74,42,79,64,82,74,86,128

Radius of gyration: 14.09 Å; Cα contacts (8 Å, |Δi|>4): 124; chains: 1; bounding box: 46×37×24 Å